Protein AF-A0A7X8CU70-F1 (afdb_monomer)

Radius of gyration: 16.43 Å; Cα contacts (8 Å, |Δi|>4): 51; chains: 1; bounding box: 36×26×44 Å

Nearest PDB structures (foldseek):
  1rxq-assembly1_B  TM=9.112E-01  e=4.362E-02  Bacillus subtilis

Secondary structure (DSSP, 8-state):
--HHHHHHHHHHHHTSHHHHHHHHTT--HHHHH---SSTT---HHHHHHHHHHHHHHHHHHHHHHHHSTTPPPPP--HHHHHHHTTGGGSS---

Structure (mmCIF, N/CA/C/O backbone):
data_AF-A0A7X8CU70-F1
#
_entry.id   AF-A0A7X8CU70-F1
#
loop_
_atom_site.group_PDB
_atom_site.id
_atom_site.type_symbol
_atom_site.label_atom_id
_atom_site.label_alt_id
_atom_site.label_comp_id
_atom_site.label_asym_id
_atom_site.label_entity_id
_atom_site.label_seq_id
_atom_site.pdbx_PDB_ins_code
_atom_site.Cartn_x
_atom_site.Cartn_y
_atom_site.Cartn_z
_atom_site.occupancy
_atom_site.B_iso_or_equiv
_atom_site.auth_seq_id
_atom_site.auth_comp_id
_atom_site.auth_asym_id
_atom_site.auth_atom_id
_atom_site.pdbx_PDB_model_num
ATOM 1 N N . MET A 1 1 ? -0.092 -2.768 25.155 1.00 84.25 1 MET A N 1
ATOM 2 C CA . MET A 1 1 ? 0.860 -1.728 24.748 1.00 84.25 1 MET A CA 1
ATOM 3 C C . MET A 1 1 ? 0.885 -0.608 25.756 1.00 84.25 1 MET A C 1
ATOM 5 O O . MET A 1 1 ? -0.173 -0.052 26.063 1.00 84.25 1 MET A O 1
ATOM 9 N N . ASP A 1 2 ? 2.068 -0.290 26.262 1.00 97.12 2 ASP A N 1
ATOM 10 C CA . ASP A 1 2 ? 2.267 0.903 27.080 1.00 97.12 2 ASP A CA 1
ATOM 11 C C . ASP A 1 2 ? 2.325 2.175 26.209 1.00 97.12 2 ASP A C 1
ATOM 13 O O . ASP A 1 2 ? 2.133 2.136 24.990 1.00 97.12 2 ASP A O 1
ATOM 17 N N . ARG A 1 3 ? 2.504 3.334 26.849 1.00 96.44 3 ARG A N 1
ATOM 18 C CA . ARG A 1 3 ? 2.558 4.621 26.149 1.00 96.44 3 ARG A CA 1
ATOM 19 C C . ARG A 1 3 ? 3.768 4.725 25.217 1.00 96.44 3 ARG A C 1
ATOM 21 O O . ARG A 1 3 ? 3.606 5.200 24.097 1.00 96.44 3 ARG A O 1
ATOM 28 N N . ASN A 1 4 ? 4.931 4.264 25.663 1.00 97.69 4 ASN A N 1
ATOM 29 C CA . ASN A 1 4 ? 6.174 4.362 24.903 1.00 97.69 4 ASN A CA 1
ATOM 30 C C . ASN A 1 4 ? 6.094 3.511 23.634 1.00 97.69 4 ASN A C 1
ATOM 32 O O . ASN A 1 4 ? 6.513 3.944 22.566 1.00 97.69 4 ASN A O 1
ATOM 36 N N . GLU A 1 5 ? 5.495 2.325 23.731 1.00 97.56 5 GLU A N 1
ATOM 37 C CA . GLU A 1 5 ? 5.263 1.454 22.584 1.00 97.56 5 GLU A CA 1
ATOM 38 C C . GLU A 1 5 ? 4.338 2.118 21.551 1.00 97.56 5 GLU A C 1
ATOM 40 O O . GLU A 1 5 ? 4.616 2.084 20.353 1.00 97.56 5 GLU A O 1
ATOM 45 N N . LYS A 1 6 ? 3.266 2.788 21.999 1.00 96.12 6 LYS A N 1
ATOM 46 C CA . LYS A 1 6 ? 2.356 3.530 21.107 1.00 96.12 6 LYS A CA 1
ATOM 47 C C . LYS A 1 6 ? 3.052 4.705 20.422 1.00 96.12 6 LYS A C 1
ATOM 49 O O . LYS A 1 6 ? 2.897 4.875 19.218 1.00 96.12 6 LYS A O 1
ATOM 54 N N . GLU A 1 7 ? 3.815 5.495 21.172 1.00 97.50 7 GLU A N 1
ATOM 55 C CA . GLU A 1 7 ? 4.582 6.623 20.630 1.00 97.50 7 GLU A CA 1
ATOM 56 C C . GLU A 1 7 ? 5.633 6.140 19.620 1.00 97.50 7 GLU A C 1
ATOM 58 O O . GLU A 1 7 ? 5.758 6.717 18.541 1.00 97.50 7 GLU A O 1
ATOM 63 N N . GLY A 1 8 ? 6.300 5.017 19.901 1.00 97.62 8 GLY A N 1
ATOM 64 C CA . GLY A 1 8 ? 7.224 4.377 18.966 1.00 97.62 8 GLY A CA 1
ATOM 65 C C . GLY A 1 8 ? 6.562 3.939 17.656 1.00 97.62 8 GLY A C 1
ATOM 66 O O . GLY A 1 8 ? 7.139 4.135 16.586 1.00 97.62 8 GLY A O 1
ATOM 67 N N . LEU A 1 9 ? 5.341 3.391 17.704 1.00 95.50 9 LEU A N 1
ATOM 68 C CA . LEU A 1 9 ? 4.601 3.044 16.484 1.00 95.50 9 LEU A CA 1
ATOM 69 C C . LEU A 1 9 ? 4.200 4.276 15.666 1.00 95.50 9 LEU A C 1
ATOM 71 O O . LEU A 1 9 ? 4.281 4.224 14.442 1.00 95.50 9 LEU A O 1
ATOM 75 N N . ILE A 1 10 ? 3.797 5.369 16.321 1.00 94.75 10 ILE A N 1
ATOM 76 C CA . ILE A 1 10 ? 3.440 6.622 15.638 1.00 94.75 10 ILE A CA 1
ATOM 77 C C . ILE A 1 10 ? 4.650 7.170 14.877 1.00 94.75 10 ILE A C 1
ATOM 79 O O . ILE A 1 10 ? 4.546 7.419 13.680 1.00 94.75 10 ILE A O 1
ATOM 83 N N . VAL A 1 11 ? 5.810 7.267 15.535 1.00 96.44 11 VAL A N 1
ATOM 84 C CA . VAL A 1 11 ? 7.056 7.741 14.902 1.00 96.44 11 VAL A CA 1
ATOM 85 C C . VAL A 1 11 ? 7.469 6.834 13.742 1.00 96.44 11 VAL A C 1
ATOM 87 O O . VAL A 1 11 ? 7.888 7.308 12.685 1.00 96.44 11 VAL A O 1
ATOM 90 N N . ARG A 1 12 ? 7.335 5.512 13.910 1.00 94.56 12 ARG A N 1
ATOM 91 C CA . ARG A 1 12 ? 7.643 4.558 12.840 1.00 94.56 12 ARG A CA 1
ATOM 92 C C . ARG A 1 12 ? 6.717 4.732 11.640 1.00 94.56 12 ARG A C 1
ATOM 94 O O . ARG A 1 12 ? 7.199 4.635 10.521 1.00 94.56 12 ARG A O 1
ATOM 101 N N . TYR A 1 13 ? 5.424 4.961 11.859 1.00 92.88 13 TYR A N 1
ATOM 102 C CA . TYR A 1 13 ? 4.470 5.194 10.775 1.00 92.88 13 TYR A CA 1
ATOM 103 C C . TYR A 1 13 ? 4.758 6.516 10.053 1.00 92.88 13 TYR A C 1
ATOM 105 O O . TYR A 1 13 ? 4.839 6.533 8.831 1.00 92.88 13 TYR A O 1
ATOM 113 N N . GLU A 1 14 ? 5.016 7.593 10.802 1.00 93.75 14 GLU A N 1
ATOM 114 C CA . GLU A 1 14 ? 5.327 8.924 10.256 1.00 93.75 14 GLU A CA 1
ATOM 115 C C . GLU A 1 14 ? 6.563 8.925 9.342 1.00 93.75 14 GLU A C 1
ATOM 117 O O . GLU A 1 14 ? 6.630 9.695 8.391 1.00 93.75 14 GLU A O 1
ATOM 122 N N . THR A 1 15 ? 7.523 8.033 9.599 1.00 94.12 15 THR A N 1
ATOM 123 C CA . THR A 1 15 ? 8.791 7.933 8.854 1.00 94.12 15 THR A CA 1
ATOM 124 C C . THR A 1 15 ? 8.875 6.712 7.932 1.00 94.12 15 THR A C 1
ATOM 126 O O . THR A 1 15 ? 9.928 6.441 7.351 1.00 94.12 15 THR A O 1
ATOM 129 N N . ALA A 1 16 ? 7.788 5.943 7.791 1.00 91.31 16 ALA A N 1
ATOM 130 C CA . ALA A 1 16 ? 7.790 4.682 7.048 1.00 91.31 16 ALA A CA 1
ATOM 131 C C . ALA A 1 16 ? 7.990 4.865 5.536 1.00 91.31 16 ALA A C 1
ATOM 133 O O . ALA A 1 16 ? 8.468 3.946 4.868 1.00 91.31 16 ALA A O 1
ATOM 134 N N . PHE A 1 17 ? 7.629 6.031 4.996 1.00 91.69 17 PHE A N 1
ATOM 135 C CA . PHE A 1 17 ? 7.674 6.286 3.559 1.00 91.69 17 PHE A CA 1
ATOM 136 C C . PHE A 1 17 ? 9.085 6.618 3.055 1.00 91.69 17 PHE A C 1
ATOM 138 O O . PHE A 1 17 ? 9.460 6.231 1.950 1.00 91.69 17 PHE A O 1
ATOM 145 N N . GLU A 1 18 ? 9.907 7.282 3.866 1.00 94.19 18 GLU A N 1
ATOM 146 C CA . GLU A 1 18 ? 11.259 7.726 3.516 1.00 94.19 18 GLU A CA 1
ATOM 147 C C . GLU A 1 18 ? 12.153 6.609 2.950 1.00 94.19 18 GLU A C 1
ATOM 149 O O . GLU A 1 18 ? 12.766 6.826 1.898 1.00 94.19 18 GLU A O 1
ATOM 154 N N . PRO A 1 19 ? 12.245 5.418 3.576 1.00 94.56 19 PRO A N 1
ATOM 155 C CA . PRO A 1 19 ? 13.009 4.304 3.022 1.00 94.56 19 PRO A CA 1
ATOM 156 C C . PRO A 1 19 ? 12.491 3.842 1.658 1.00 94.56 19 PRO A C 1
ATOM 158 O O . PRO A 1 19 ? 13.296 3.568 0.771 1.00 94.56 19 PRO A O 1
ATOM 161 N N . ILE A 1 20 ? 11.166 3.796 1.476 1.00 93.75 20 ILE A N 1
ATOM 162 C CA . ILE A 1 20 ? 10.532 3.384 0.216 1.00 93.75 20 ILE A CA 1
ATOM 163 C C . ILE A 1 20 ? 10.872 4.400 -0.871 1.00 93.75 20 ILE A C 1
ATOM 165 O O . ILE A 1 20 ? 11.409 4.024 -1.910 1.00 93.75 20 ILE A O 1
ATOM 169 N N . ARG A 1 21 ? 10.670 5.695 -0.598 1.00 93.25 21 ARG A N 1
ATOM 170 C CA . ARG A 1 21 ? 11.031 6.784 -1.513 1.00 93.25 21 ARG A CA 1
ATOM 171 C C . ARG A 1 21 ? 12.497 6.703 -1.933 1.00 93.25 21 ARG A C 1
ATOM 173 O O . ARG A 1 21 ? 12.803 6.834 -3.111 1.00 93.25 21 ARG A O 1
ATOM 180 N N . ASN A 1 22 ? 13.406 6.485 -0.984 1.00 94.94 22 ASN A N 1
ATOM 181 C CA . ASN A 1 22 ? 14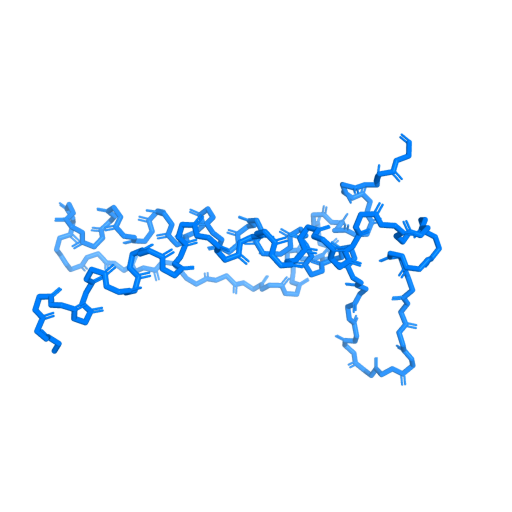.837 6.396 -1.275 1.00 94.94 22 ASN A CA 1
ATOM 182 C C . ASN A 1 22 ? 15.210 5.181 -2.129 1.00 94.94 22 ASN A C 1
ATOM 184 O O . ASN A 1 22 ? 16.189 5.265 -2.863 1.00 94.94 22 ASN A O 1
ATOM 188 N N . LEU A 1 23 ? 14.458 4.083 -2.025 1.00 93.69 23 LEU A N 1
ATOM 189 C CA . LEU A 1 23 ? 14.674 2.878 -2.820 1.00 93.69 23 LEU A CA 1
ATOM 190 C C . LEU A 1 23 ? 14.165 3.038 -4.259 1.00 93.69 23 LEU A C 1
ATOM 192 O O . LEU A 1 23 ? 14.800 2.535 -5.178 1.00 93.69 23 L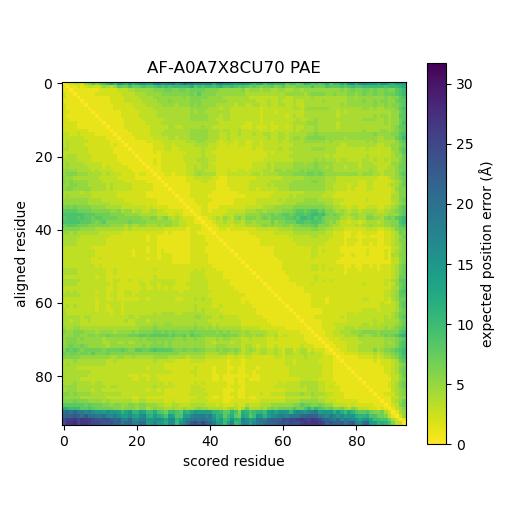EU A O 1
ATOM 196 N N . VAL A 1 24 ? 13.036 3.729 -4.455 1.00 93.94 24 VAL A N 1
ATOM 197 C CA . VAL A 1 24 ? 12.364 3.794 -5.768 1.00 93.94 24 VAL A CA 1
ATOM 198 C C . VAL A 1 24 ? 12.710 5.030 -6.596 1.00 93.94 24 VAL A C 1
ATOM 200 O O . VAL A 1 24 ? 12.506 5.014 -7.803 1.00 93.94 24 VAL A O 1
ATOM 203 N N . LYS A 1 25 ? 13.243 6.096 -5.982 1.00 92.00 25 LYS A N 1
ATOM 204 C CA . LYS A 1 25 ? 13.498 7.389 -6.654 1.00 92.00 25 LYS A CA 1
ATOM 205 C C . LYS A 1 25 ? 14.421 7.318 -7.878 1.00 92.00 25 LYS A C 1
ATOM 207 O O . LYS A 1 25 ? 14.334 8.195 -8.728 1.00 92.00 25 LYS A O 1
ATOM 212 N N . ASP A 1 26 ? 15.307 6.325 -7.929 1.00 94.12 26 ASP A N 1
ATOM 213 C CA . ASP A 1 26 ? 16.322 6.182 -8.979 1.00 94.12 26 ASP A CA 1
ATOM 214 C C . ASP A 1 26 ? 15.954 5.072 -9.986 1.00 94.12 26 ASP A C 1
ATOM 216 O O . ASP A 1 26 ? 16.723 4.807 -10.908 1.00 94.12 26 ASP A O 1
ATOM 220 N N . LEU A 1 27 ? 14.793 4.422 -9.817 1.00 94.50 27 LEU A N 1
ATOM 221 C CA . LEU A 1 27 ? 14.307 3.399 -10.741 1.00 94.50 27 LEU A CA 1
ATOM 222 C C . LEU A 1 27 ? 13.752 4.037 -12.015 1.00 94.50 27 LEU A C 1
ATOM 224 O O . LEU A 1 27 ? 13.049 5.048 -11.990 1.00 94.50 27 LEU A O 1
ATOM 228 N N . THR A 1 28 ? 14.034 3.400 -13.142 1.00 94.06 28 THR A N 1
ATOM 229 C CA . THR A 1 28 ? 13.443 3.737 -14.436 1.00 94.06 28 THR A CA 1
ATOM 230 C C . THR A 1 28 ? 11.974 3.313 -14.507 1.00 94.06 28 THR A C 1
ATOM 232 O O . THR A 1 28 ? 11.510 2.451 -13.761 1.00 94.06 28 THR A O 1
ATOM 235 N N . ALA A 1 29 ? 11.228 3.867 -15.468 1.00 91.38 29 ALA A N 1
ATOM 236 C CA . ALA A 1 29 ? 9.848 3.448 -15.723 1.00 91.38 29 ALA A CA 1
ATOM 237 C C . ALA A 1 29 ? 9.733 1.950 -16.082 1.00 91.38 29 ALA A C 1
ATOM 239 O O . ALA A 1 29 ? 8.745 1.305 -15.733 1.00 91.38 29 ALA A O 1
ATOM 240 N N . GLU A 1 30 ? 10.742 1.384 -16.751 1.00 94.06 30 GLU A N 1
ATOM 241 C CA . GLU A 1 30 ? 10.801 -0.050 -17.059 1.00 94.06 30 GLU A CA 1
ATOM 242 C C . GLU A 1 30 ? 10.971 -0.885 -15.784 1.00 94.06 30 GLU A C 1
ATOM 244 O O . GLU A 1 30 ? 10.223 -1.832 -15.568 1.00 94.06 30 GLU A O 1
ATOM 249 N N . GLU A 1 31 ? 11.875 -0.491 -14.885 1.00 95.38 31 GLU A N 1
ATOM 250 C CA . GLU A 1 31 ? 12.064 -1.173 -13.598 1.00 95.38 31 GLU A CA 1
ATOM 251 C C . GLU A 1 31 ? 10.838 -1.045 -12.686 1.00 95.38 31 GLU A C 1
ATOM 253 O O . GLU A 1 31 ? 10.457 -2.009 -12.023 1.00 95.38 31 GLU A O 1
ATOM 258 N N . LEU A 1 32 ? 10.175 0.117 -12.680 1.00 94.50 32 LEU A N 1
ATOM 259 C CA . LEU A 1 32 ? 8.942 0.326 -11.916 1.00 94.50 32 LEU A CA 1
ATOM 260 C C . LEU A 1 32 ? 7.786 -0.543 -12.421 1.00 94.50 32 LEU A C 1
ATOM 262 O O . LEU A 1 32 ? 6.972 -1.001 -11.618 1.00 94.50 32 LEU A O 1
ATOM 266 N N . SER A 1 33 ? 7.714 -0.770 -13.735 1.00 95.00 33 SER A N 1
ATOM 267 C CA . SER A 1 33 ? 6.666 -1.568 -14.384 1.00 95.00 33 SER A CA 1
ATOM 268 C C . SER A 1 33 ? 7.028 -3.044 -14.562 1.00 95.00 33 SER A C 1
ATOM 270 O O . SER A 1 33 ? 6.194 -3.821 -15.030 1.00 95.00 33 SER A O 1
ATOM 272 N N . PHE A 1 34 ? 8.234 -3.453 -14.160 1.00 95.94 34 PHE A N 1
ATOM 273 C CA . PHE A 1 34 ? 8.685 -4.833 -14.274 1.00 95.94 34 PHE A CA 1
ATOM 274 C C . PHE A 1 34 ? 7.771 -5.784 -13.493 1.00 95.94 34 PHE A C 1
ATOM 276 O O . PHE A 1 34 ? 7.510 -5.593 -12.302 1.00 95.94 34 PHE A O 1
ATOM 283 N N . LEU A 1 35 ? 7.331 -6.845 -14.168 1.00 96.38 35 LEU A N 1
ATOM 284 C CA . LEU A 1 35 ? 6.571 -7.943 -13.585 1.00 96.38 35 LEU A CA 1
ATOM 285 C C . LEU A 1 35 ? 7.447 -9.202 -13.569 1.00 96.38 35 LEU A C 1
ATOM 287 O O . LEU A 1 35 ? 7.8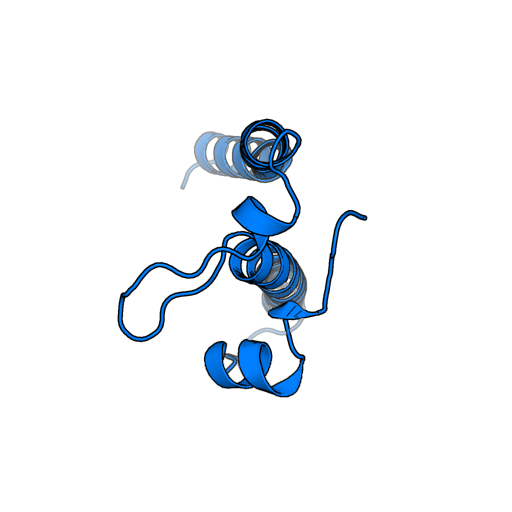22 -9.684 -14.642 1.00 96.38 35 LEU A O 1
ATOM 291 N N . PRO A 1 36 ? 7.785 -9.753 -12.390 1.00 94.12 36 PRO A N 1
ATOM 292 C CA . PRO A 1 36 ? 8.477 -11.031 -12.325 1.00 94.12 36 PRO A CA 1
ATOM 293 C C . PRO A 1 36 ? 7.576 -12.157 -12.844 1.00 94.12 36 PRO A C 1
ATOM 295 O O . PRO A 1 36 ? 6.352 -12.086 -12.730 1.00 94.12 36 PRO A O 1
ATOM 298 N N . ASP A 1 37 ? 8.188 -13.223 -13.363 1.00 95.19 37 ASP A N 1
ATOM 299 C CA . ASP A 1 37 ? 7.487 -14.434 -13.813 1.00 95.19 37 ASP A CA 1
ATOM 300 C C . ASP A 1 37 ? 7.018 -15.272 -12.610 1.00 95.19 37 ASP A C 1
ATOM 302 O O . ASP A 1 37 ? 7.552 -16.335 -12.289 1.00 95.19 37 ASP A O 1
ATOM 306 N N . LEU A 1 38 ? 6.061 -14.714 -11.869 1.00 95.69 38 LEU A N 1
ATOM 307 C CA . LEU A 1 38 ? 5.406 -15.315 -10.720 1.00 95.69 38 LEU A CA 1
ATOM 308 C C . LEU A 1 38 ? 3.889 -15.151 -10.872 1.00 95.69 38 LEU A C 1
ATOM 310 O O . LEU A 1 38 ? 3.420 -14.080 -11.272 1.00 95.69 38 LEU A O 1
ATOM 314 N N . PRO A 1 39 ? 3.094 -16.180 -10.531 1.00 92.56 39 PRO A N 1
ATOM 315 C CA . PRO A 1 39 ? 1.647 -16.041 -10.485 1.00 92.56 39 PRO A CA 1
ATOM 316 C C . PRO A 1 39 ? 1.245 -14.886 -9.572 1.00 92.56 39 PRO A C 1
ATOM 318 O O . PRO A 1 39 ? 1.803 -14.734 -8.487 1.00 92.56 39 PRO A O 1
ATOM 321 N N . GLU A 1 40 ? 0.275 -14.090 -10.023 1.00 90.31 40 GLU A N 1
ATOM 322 C CA . GLU A 1 40 ? -0.276 -12.968 -9.251 1.00 90.31 40 GLU A CA 1
ATOM 323 C C . GLU A 1 40 ? 0.770 -11.907 -8.874 1.00 90.31 40 GLU A C 1
ATOM 325 O O . GLU A 1 40 ? 0.544 -11.115 -7.964 1.00 90.31 40 GLU A O 1
ATOM 330 N N . ALA A 1 41 ? 1.897 -11.851 -9.592 1.00 95.25 41 ALA A N 1
ATOM 331 C CA . ALA A 1 41 ? 2.899 -10.819 -9.400 1.00 95.25 41 ALA A CA 1
ATOM 332 C C . ALA A 1 41 ? 2.315 -9.419 -9.587 1.00 95.25 41 ALA A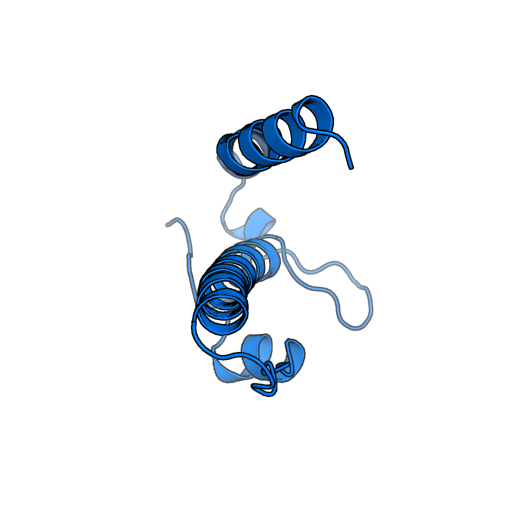 C 1
ATOM 334 O O . ALA A 1 41 ? 1.446 -9.180 -10.432 1.00 95.25 41 ALA A O 1
ATOM 335 N N . TRP A 1 42 ? 2.837 -8.498 -8.787 1.00 97.25 42 TRP A N 1
ATOM 336 C CA . TRP A 1 42 ? 2.610 -7.069 -8.901 1.00 97.25 42 TRP A CA 1
ATOM 337 C C . TRP A 1 42 ? 3.958 -6.403 -9.161 1.00 97.25 42 TRP A C 1
ATOM 339 O O . TRP A 1 42 ? 4.978 -6.778 -8.576 1.00 97.25 42 TRP A O 1
ATOM 349 N N . SER A 1 43 ? 3.956 -5.403 -10.027 1.00 96.44 43 SER A N 1
ATOM 350 C CA . SER A 1 43 ? 5.103 -4.538 -10.278 1.00 96.44 43 SER A CA 1
ATOM 351 C C . SER A 1 43 ? 5.382 -3.631 -9.079 1.00 96.44 43 SER A C 1
ATOM 353 O O . SER A 1 43 ? 4.544 -3.477 -8.184 1.00 96.44 43 SER A O 1
ATOM 355 N N . VAL A 1 44 ? 6.556 -2.994 -9.041 1.00 95.62 44 VAL A N 1
ATOM 356 C CA . VAL A 1 44 ? 6.872 -2.006 -7.994 1.00 95.62 44 VAL A CA 1
ATOM 357 C C . VAL A 1 44 ? 5.847 -0.869 -8.013 1.00 95.62 44 VAL A C 1
ATOM 359 O O . VAL A 1 44 ? 5.347 -0.484 -6.959 1.00 95.62 44 VAL A O 1
ATOM 362 N N . ASN A 1 45 ? 5.469 -0.393 -9.201 1.00 95.25 45 ASN A N 1
ATOM 363 C CA . ASN A 1 45 ? 4.466 0.656 -9.367 1.00 95.25 45 ASN A CA 1
ATOM 364 C C . ASN A 1 45 ? 3.111 0.271 -8.754 1.00 95.25 45 ASN A C 1
ATOM 366 O O . ASN A 1 45 ? 2.526 1.037 -7.992 1.00 95.25 45 ASN A O 1
ATOM 370 N N . GLU A 1 46 ? 2.628 -0.943 -9.022 1.00 96.62 46 GLU A N 1
ATOM 371 C CA . GLU A 1 46 ? 1.349 -1.410 -8.473 1.00 96.62 46 GLU A CA 1
ATOM 372 C C . GLU A 1 46 ? 1.377 -1.536 -6.944 1.00 96.62 46 GLU A C 1
ATOM 374 O O . GLU A 1 46 ? 0.375 -1.241 -6.291 1.00 96.62 46 GLU A O 1
ATOM 379 N N . HIS A 1 47 ? 2.519 -1.908 -6.355 1.00 96.06 47 HIS A N 1
ATOM 380 C CA . HIS A 1 47 ? 2.683 -1.900 -4.899 1.00 96.06 47 HIS A CA 1
ATOM 381 C C . HIS A 1 47 ? 2.649 -0.484 -4.315 1.00 96.06 47 HIS A C 1
ATOM 383 O O . HIS A 1 47 ? 2.059 -0.293 -3.253 1.00 96.06 47 HIS A O 1
ATOM 389 N N . LEU A 1 48 ? 3.255 0.504 -4.982 1.00 95.00 48 LEU A N 1
ATOM 390 C CA . LEU A 1 48 ? 3.233 1.900 -4.528 1.00 95.00 48 LEU A CA 1
ATOM 391 C C . LEU A 1 48 ? 1.809 2.467 -4.543 1.00 95.00 48 LEU A C 1
ATOM 393 O O . LEU A 1 48 ? 1.363 3.034 -3.545 1.00 95.00 48 LEU A O 1
ATOM 397 N N . VAL A 1 49 ? 1.066 2.231 -5.627 1.00 95.69 49 VAL A N 1
ATOM 398 C CA . VAL A 1 49 ? -0.346 2.627 -5.730 1.00 95.69 49 VAL A CA 1
ATOM 399 C C . VAL A 1 49 ? -1.181 1.926 -4.654 1.00 95.69 49 VAL A C 1
ATOM 401 O O . VAL A 1 49 ? -1.970 2.563 -3.958 1.00 95.69 49 VAL A O 1
ATOM 404 N N . HIS A 1 50 ? -0.981 0.622 -4.450 1.00 96.00 50 HIS A N 1
ATOM 405 C CA . HIS A 1 50 ? -1.681 -0.108 -3.396 1.00 96.00 50 HIS A CA 1
ATOM 406 C C . HIS A 1 50 ? -1.370 0.408 -1.993 1.00 96.00 50 HIS A C 1
ATOM 408 O O . HIS A 1 50 ? -2.276 0.464 -1.165 1.00 96.00 50 HIS A O 1
ATOM 414 N N . LEU A 1 51 ? -0.116 0.770 -1.717 1.00 94.50 51 LEU A N 1
ATOM 415 C CA . LEU A 1 51 ? 0.285 1.319 -0.428 1.00 94.50 51 LEU A CA 1
ATOM 416 C C . LEU A 1 51 ? -0.491 2.607 -0.124 1.00 94.50 51 LEU A C 1
ATOM 418 O O . LEU A 1 51 ? -1.053 2.728 0.963 1.00 94.50 51 LEU A O 1
ATOM 422 N N . MET A 1 52 ? -0.595 3.514 -1.100 1.00 93.06 52 MET A N 1
ATOM 423 C CA . MET A 1 52 ? -1.394 4.737 -0.978 1.00 93.06 52 MET A CA 1
ATOM 424 C C . MET A 1 52 ? -2.872 4.427 -0.681 1.00 93.06 52 MET A C 1
ATOM 426 O O . MET A 1 52 ? -3.453 4.990 0.247 1.00 93.06 52 MET A O 1
ATOM 430 N N . GLU A 1 53 ? -3.486 3.514 -1.436 1.00 94.69 53 GLU A N 1
ATOM 431 C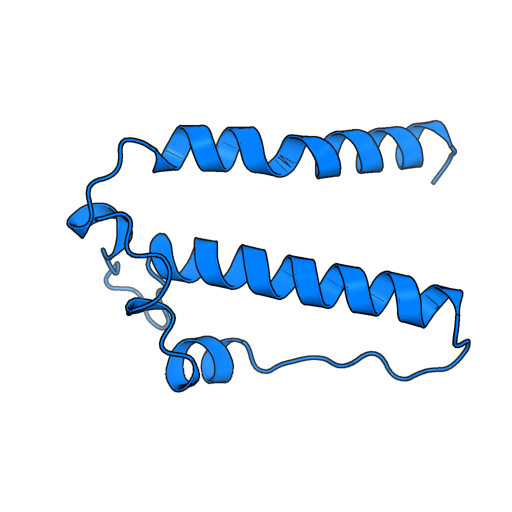 CA . GLU A 1 53 ? -4.889 3.122 -1.237 1.00 94.69 53 GLU A CA 1
ATOM 432 C C . GLU A 1 53 ? -5.113 2.469 0.138 1.00 94.69 53 GLU A C 1
ATOM 434 O O . GLU A 1 53 ? -6.075 2.781 0.846 1.00 94.69 53 GLU A O 1
ATOM 439 N N . ALA A 1 54 ? -4.195 1.598 0.565 1.00 94.25 54 ALA A N 1
ATOM 440 C CA . ALA A 1 54 ? -4.236 0.960 1.876 1.00 94.25 54 ALA A CA 1
ATOM 441 C C . ALA A 1 54 ? -4.122 1.985 3.017 1.00 94.25 54 ALA A C 1
ATOM 443 O O . ALA A 1 54 ? -4.840 1.856 4.014 1.00 94.25 54 ALA A O 1
ATOM 444 N N . ASP A 1 55 ? -3.290 3.018 2.864 1.00 93.19 55 ASP A N 1
ATOM 445 C CA . ASP A 1 55 ? -3.170 4.116 3.827 1.00 93.19 55 ASP A CA 1
ATOM 446 C C . ASP A 1 55 ? -4.457 4.945 3.922 1.00 93.19 55 ASP A C 1
ATOM 448 O O . ASP A 1 55 ? -4.933 5.226 5.026 1.00 93.19 55 ASP A O 1
ATOM 452 N N . LEU A 1 56 ? -5.090 5.270 2.790 1.00 94.06 56 LEU A N 1
ATOM 453 C CA . LEU A 1 56 ? -6.372 5.985 2.768 1.00 94.06 56 LEU A CA 1
ATOM 454 C C . LEU A 1 56 ? -7.488 5.175 3.444 1.00 94.06 56 LEU A C 1
ATOM 456 O O . LEU A 1 56 ? -8.277 5.709 4.234 1.00 94.06 56 LEU A O 1
ATOM 460 N N . ILE A 1 57 ? -7.528 3.865 3.192 1.00 95.44 57 ILE A N 1
ATOM 461 C CA . ILE A 1 57 ? -8.466 2.962 3.861 1.00 95.44 57 ILE A CA 1
ATOM 462 C C . ILE A 1 57 ? -8.154 2.893 5.360 1.00 95.44 57 ILE A C 1
ATOM 464 O O . ILE A 1 57 ? -9.074 2.973 6.173 1.00 95.44 57 ILE A O 1
ATOM 468 N N . CYS A 1 58 ? -6.884 2.786 5.756 1.00 93.44 58 CYS A N 1
ATOM 469 C CA . CYS A 1 58 ? -6.469 2.786 7.160 1.00 93.44 58 CYS A CA 1
ATOM 470 C C . CYS A 1 58 ? -6.927 4.060 7.884 1.00 93.44 58 CYS A C 1
ATOM 472 O O . CYS A 1 58 ? -7.539 3.980 8.953 1.00 93.44 58 CYS A O 1
ATOM 474 N N . TRP A 1 59 ? -6.730 5.225 7.263 1.00 94.50 59 TRP A N 1
ATOM 475 C CA . TRP A 1 59 ? -7.204 6.508 7.776 1.00 94.50 59 TRP A CA 1
ATOM 476 C C . TRP A 1 59 ? -8.716 6.499 8.036 1.00 94.50 59 TRP A C 1
ATOM 478 O O . TRP A 1 59 ? -9.158 6.869 9.130 1.00 94.50 59 TRP A O 1
ATOM 488 N N . TYR A 1 60 ? -9.514 6.013 7.078 1.00 96.31 60 TYR A N 1
ATOM 489 C CA . TYR A 1 60 ? -10.962 5.879 7.256 1.00 96.31 60 TYR A CA 1
ATOM 490 C C . TYR A 1 60 ? -11.298 4.929 8.413 1.00 96.31 60 TYR A C 1
ATOM 492 O O . TYR A 1 60 ? -12.099 5.270 9.285 1.00 96.31 60 TYR A O 1
ATOM 500 N N . ARG A 1 61 ? -10.648 3.760 8.466 1.00 95.69 61 ARG A N 1
ATOM 501 C CA . ARG A 1 61 ? -10.879 2.744 9.503 1.00 95.69 61 ARG A CA 1
ATOM 502 C C . ARG A 1 61 ? -10.609 3.274 10.905 1.00 95.69 61 ARG A C 1
ATOM 504 O O . ARG A 1 61 ? -11.415 3.036 11.799 1.00 95.69 61 ARG A O 1
ATOM 511 N N . ILE A 1 62 ? -9.512 4.008 11.094 1.00 94.25 62 ILE A N 1
ATOM 512 C CA . ILE A 1 62 ? -9.158 4.620 12.383 1.00 94.25 62 ILE A CA 1
ATOM 513 C C . ILE A 1 62 ? -10.250 5.601 12.818 1.00 94.25 62 ILE A C 1
ATOM 515 O O . ILE A 1 62 ? -10.695 5.575 13.965 1.00 94.25 62 ILE A O 1
ATOM 519 N N . ARG A 1 63 ? -10.714 6.451 11.899 1.00 96.62 63 ARG A N 1
ATOM 520 C CA . ARG A 1 63 ? -11.752 7.452 12.174 1.00 96.62 63 ARG A CA 1
ATOM 521 C C . ARG A 1 63 ? -13.086 6.796 12.530 1.00 96.62 63 ARG A C 1
ATOM 523 O O . ARG A 1 63 ? -13.678 7.163 13.543 1.00 96.62 63 ARG A O 1
ATOM 530 N N . ALA A 1 64 ? -13.509 5.809 11.745 1.00 97.00 64 ALA A N 1
ATOM 531 C CA . ALA A 1 64 ? -14.730 5.046 11.982 1.00 97.00 64 ALA A CA 1
ATOM 532 C C . ALA A 1 64 ? -14.680 4.305 13.329 1.00 97.00 64 ALA A C 1
ATOM 534 O O . ALA A 1 64 ? -15.618 4.390 14.113 1.00 97.00 64 ALA A O 1
ATOM 535 N N . ALA A 1 65 ? -13.554 3.664 13.661 1.00 94.38 65 ALA A N 1
ATOM 536 C CA . ALA A 1 65 ? -13.392 2.944 14.926 1.00 94.38 65 ALA A CA 1
ATOM 537 C C . ALA A 1 65 ? -13.509 3.848 16.167 1.00 94.38 65 ALA A C 1
ATOM 539 O O . ALA A 1 65 ? -13.966 3.396 17.216 1.00 94.38 65 ALA A O 1
ATOM 540 N N . ILE A 1 66 ? -13.095 5.115 16.060 1.00 96.50 66 ILE A N 1
ATOM 541 C CA . ILE A 1 66 ? -13.197 6.095 17.151 1.00 96.50 66 ILE A CA 1
ATOM 542 C C . ILE A 1 66 ? -14.613 6.674 17.245 1.00 96.50 66 ILE A C 1
ATOM 544 O O . ILE A 1 66 ? -15.137 6.841 18.344 1.00 96.50 66 ILE A O 1
ATOM 548 N N . ALA A 1 67 ? -15.210 7.026 16.106 1.00 98.06 67 ALA A N 1
ATOM 549 C CA . ALA A 1 67 ? -16.445 7.803 16.064 1.00 98.06 67 ALA A CA 1
ATOM 550 C C . ALA A 1 67 ? -17.723 6.948 16.079 1.00 98.06 67 ALA A C 1
ATOM 552 O O . ALA A 1 67 ? -18.767 7.435 16.509 1.00 98.06 67 ALA A O 1
ATOM 553 N N . GLU A 1 68 ? -17.656 5.693 15.628 1.00 97.69 68 GLU A N 1
ATOM 554 C CA . GLU A 1 68 ? -18.828 4.8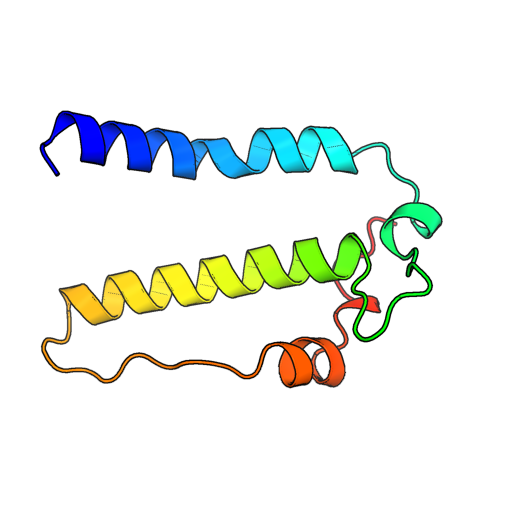48 15.371 1.00 97.69 68 GLU A CA 1
ATOM 555 C C . GLU A 1 68 ? -18.686 3.459 16.029 1.00 97.69 68 GLU A C 1
ATOM 557 O O . GLU A 1 68 ? -18.402 2.459 15.364 1.00 97.69 68 GLU A O 1
ATOM 562 N N . PRO A 1 69 ? -18.883 3.342 17.356 1.00 96.06 69 PRO A N 1
ATOM 563 C CA . PRO A 1 69 ? -18.796 2.056 18.043 1.00 96.06 69 PRO A CA 1
ATOM 564 C C . PRO A 1 69 ? -19.764 1.012 17.463 1.00 96.06 69 PRO A C 1
ATOM 566 O O . PRO A 1 69 ? -20.967 1.245 17.371 1.00 96.06 69 PRO A O 1
ATOM 569 N N . GLY A 1 70 ? -19.239 -0.164 17.107 1.00 95.25 70 GLY A N 1
ATOM 570 C CA . GLY A 1 70 ? -20.017 -1.263 16.521 1.00 95.25 70 GLY A CA 1
ATOM 571 C C . GLY A 1 70 ? -20.179 -1.203 14.998 1.00 95.25 70 GLY A C 1
ATOM 572 O O . GLY A 1 70 ? -20.809 -2.096 14.430 1.00 95.25 70 GLY A O 1
ATOM 573 N N . VAL A 1 71 ? -19.602 -0.199 14.326 1.00 96.62 71 VAL A N 1
ATOM 574 C CA . VAL A 1 71 ? -19.606 -0.125 12.860 1.00 96.62 71 VAL A CA 1
ATOM 575 C C . VAL A 1 71 ? -18.861 -1.308 12.239 1.00 96.62 71 VAL A C 1
ATOM 577 O O . VAL A 1 71 ? -17.821 -1.755 12.728 1.00 96.62 71 VAL A O 1
ATOM 580 N N . THR A 1 72 ? -19.388 -1.817 11.126 1.00 95.62 72 THR A N 1
ATOM 581 C CA . THR A 1 72 ? -18.669 -2.804 10.317 1.00 95.62 72 THR A CA 1
ATOM 582 C C . THR A 1 72 ? -17.618 -2.096 9.478 1.00 95.62 72 THR A C 1
ATOM 584 O O . THR A 1 72 ? -17.934 -1.218 8.678 1.00 95.62 72 THR A O 1
ATOM 587 N N . ILE A 1 73 ? -16.364 -2.505 9.641 1.00 94.31 73 ILE A N 1
ATOM 588 C CA . ILE A 1 73 ? -15.251 -1.952 8.881 1.00 94.31 73 ILE A CA 1
ATOM 589 C C . ILE A 1 73 ? -15.158 -2.632 7.506 1.00 94.31 73 ILE A C 1
ATOM 591 O O . ILE A 1 73 ? -15.071 -3.861 7.445 1.00 94.31 73 ILE A O 1
ATOM 595 N N . PRO A 1 74 ? -15.135 -1.869 6.397 1.00 88.56 74 PRO A N 1
ATOM 596 C CA . PRO A 1 74 ? -15.056 -2.441 5.065 1.00 88.56 74 PRO A CA 1
ATOM 597 C C . PRO A 1 74 ? -13.699 -3.106 4.825 1.00 88.56 74 PRO A C 1
ATOM 599 O O . PRO A 1 74 ? -12.635 -2.565 5.148 1.00 88.56 74 PRO A O 1
ATOM 602 N N . VAL A 1 75 ? -13.753 -4.276 4.198 1.00 91.62 75 VAL A N 1
ATOM 603 C CA . VAL A 1 75 ? -12.634 -4.916 3.499 1.00 91.62 75 VAL A CA 1
ATOM 604 C C . VAL A 1 75 ? -12.799 -4.686 2.002 1.00 91.62 75 VAL A C 1
ATOM 606 O O . VAL A 1 75 ? -13.904 -4.402 1.539 1.00 91.62 75 VAL A O 1
ATOM 609 N N . TRP A 1 76 ? -11.718 -4.810 1.239 1.00 94.31 76 TRP A N 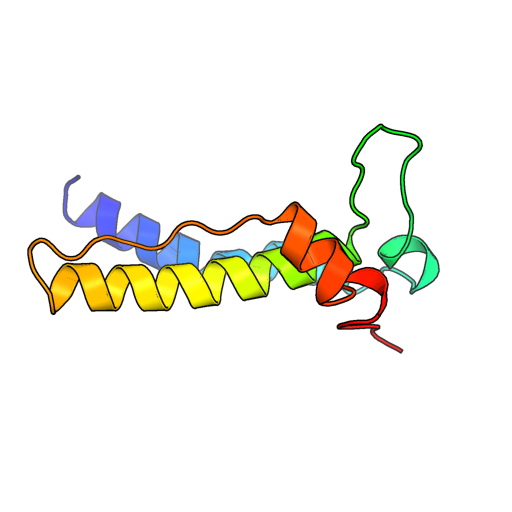1
ATOM 610 C CA . TRP A 1 76 ? -11.778 -4.663 -0.210 1.00 94.31 76 TRP A CA 1
ATOM 611 C C . TRP A 1 76 ? -11.088 -5.830 -0.905 1.00 94.31 76 TRP A C 1
ATOM 613 O O . TRP A 1 76 ? -10.228 -6.502 -0.337 1.00 94.31 76 TRP A O 1
ATOM 623 N N . ASN A 1 77 ? -11.496 -6.074 -2.147 1.00 96.75 77 ASN A N 1
ATOM 624 C CA . ASN A 1 77 ? -10.812 -7.003 -3.029 1.00 96.75 77 ASN A CA 1
ATOM 625 C C . ASN A 1 77 ? -9.685 -6.241 -3.736 1.00 96.75 77 ASN A C 1
ATOM 627 O O . ASN A 1 77 ? -9.935 -5.539 -4.716 1.00 96.75 77 ASN A O 1
ATOM 631 N N . GLN A 1 78 ? -8.465 -6.367 -3.213 1.00 95.69 78 GLN A N 1
ATOM 632 C CA . GLN A 1 78 ? -7.292 -5.666 -3.736 1.00 95.69 78 GLN A CA 1
ATOM 633 C C . GLN A 1 78 ? -6.968 -6.036 -5.187 1.00 95.69 78 GLN A C 1
ATOM 635 O O . GLN A 1 78 ? -6.562 -5.164 -5.946 1.00 95.69 78 GLN A O 1
ATOM 640 N N . GLU A 1 79 ? -7.231 -7.278 -5.601 1.00 96.44 79 GLU A N 1
ATOM 641 C CA . GLU A 1 79 ? -7.012 -7.723 -6.980 1.00 96.44 79 GLU A CA 1
ATOM 642 C C . GLU A 1 79 ? -7.987 -7.048 -7.940 1.00 96.44 79 GLU A C 1
ATOM 644 O O . GLU A 1 79 ? -7.597 -6.547 -8.991 1.00 96.44 79 GLU A O 1
ATOM 649 N N . ALA A 1 80 ? -9.260 -6.957 -7.545 1.00 96.88 80 ALA A N 1
ATOM 650 C CA . ALA A 1 80 ? -10.259 -6.243 -8.329 1.00 96.88 80 ALA A CA 1
ATOM 651 C C . ALA A 1 80 ? -9.956 -4.742 -8.417 1.00 96.88 80 ALA A C 1
ATOM 653 O O . ALA A 1 80 ? -10.303 -4.118 -9.414 1.00 96.88 80 ALA A O 1
ATOM 654 N N . TRP A 1 81 ? -9.345 -4.154 -7.387 1.00 96.69 81 TRP A N 1
ATOM 655 C CA . TRP A 1 81 ? -8.932 -2.751 -7.413 1.00 96.69 81 TRP A CA 1
ATOM 656 C C . TRP A 1 81 ? -7.734 -2.554 -8.331 1.00 96.69 81 TRP A C 1
ATOM 658 O O . TRP A 1 81 ? -7.814 -1.715 -9.222 1.00 96.69 81 TRP A O 1
ATOM 668 N N . ARG A 1 82 ? -6.690 -3.379 -8.186 1.00 96.25 82 ARG A N 1
ATOM 669 C CA . ARG A 1 82 ? -5.524 -3.376 -9.073 1.00 96.25 82 ARG A CA 1
ATOM 670 C C . ARG A 1 82 ? -5.935 -3.421 -10.543 1.00 96.25 82 ARG A C 1
ATOM 672 O O . ARG A 1 82 ? -5.517 -2.565 -11.320 1.00 96.25 82 ARG A O 1
ATOM 679 N N . ASP A 1 83 ? -6.786 -4.385 -10.889 1.00 95.69 83 ASP A N 1
ATOM 680 C CA . ASP A 1 83 ? -7.264 -4.610 -12.253 1.00 95.69 83 ASP A CA 1
ATOM 681 C C . ASP A 1 83 ? -8.173 -3.468 -12.741 1.00 95.69 83 ASP A C 1
ATOM 683 O O . ASP A 1 83 ? -7.887 -2.798 -13.733 1.00 95.69 83 ASP A O 1
ATOM 687 N N . ARG A 1 84 ? -9.257 -3.169 -12.013 1.00 97.06 84 ARG A N 1
ATOM 688 C CA . ARG A 1 84 ? -10.301 -2.246 -12.500 1.00 97.06 84 ARG A CA 1
ATOM 689 C C . ARG A 1 84 ? -9.929 -0.775 -12.391 1.00 97.06 84 ARG A C 1
ATOM 691 O O . ARG A 1 84 ? -10.448 0.028 -13.164 1.00 97.06 84 ARG A O 1
ATOM 698 N N . LEU A 1 85 ? -9.073 -0.416 -11.438 1.00 95.69 85 LEU A N 1
ATOM 699 C CA . LEU A 1 85 ? -8.517 0.935 -11.318 1.00 95.69 85 LEU A 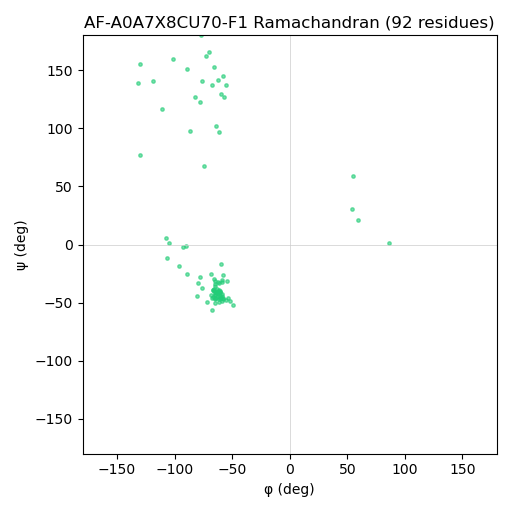CA 1
ATOM 700 C C . LEU A 1 85 ? -7.212 1.085 -12.103 1.00 95.69 85 LEU A C 1
ATOM 702 O O . LEU A 1 85 ? -6.672 2.185 -12.159 1.00 95.69 85 LEU A O 1
ATOM 706 N N . ARG A 1 86 ? -6.744 0.008 -12.752 1.00 94.88 86 ARG A N 1
ATOM 707 C CA . ARG A 1 86 ? -5.583 -0.004 -13.643 1.00 94.88 86 ARG A CA 1
ATOM 708 C C . ARG A 1 86 ? -4.329 0.551 -12.971 1.00 94.88 86 ARG A C 1
ATOM 710 O O . ARG A 1 86 ? -3.735 1.517 -13.447 1.00 94.88 86 ARG A O 1
ATOM 717 N N . TYR A 1 87 ? -3.907 -0.064 -11.868 1.00 95.19 87 TYR A N 1
ATOM 718 C CA . TYR A 1 87 ? -2.738 0.400 -11.106 1.00 95.19 87 TYR A CA 1
ATOM 719 C C . 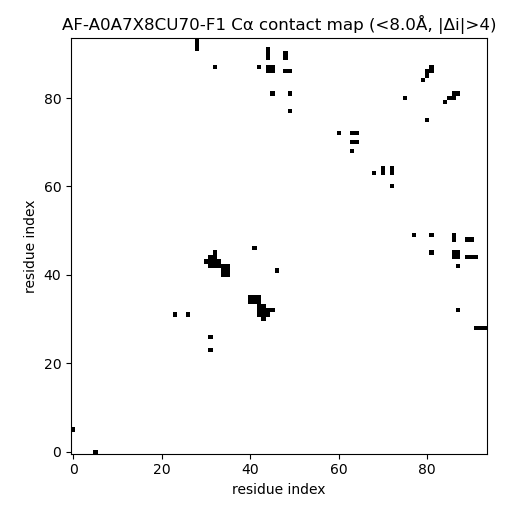TYR A 1 87 ? -1.471 0.523 -11.968 1.00 95.19 87 TYR A C 1
ATOM 721 O O . TYR A 1 87 ? -0.674 1.429 -11.756 1.00 95.19 87 TYR A O 1
ATOM 729 N N . SER A 1 88 ? -1.317 -0.315 -12.995 1.00 92.94 88 SER A N 1
ATOM 730 C CA . SER A 1 88 ? -0.234 -0.242 -13.987 1.00 92.94 88 SER A CA 1
ATOM 731 C C . SER A 1 88 ? -0.163 1.071 -14.788 1.00 92.94 88 SER A C 1
ATOM 733 O O . SER A 1 88 ? 0.831 1.340 -15.468 1.00 92.94 88 SER A O 1
ATOM 735 N N . ASP A 1 89 ? -1.235 1.864 -14.790 1.00 91.00 89 ASP A N 1
ATOM 736 C CA . ASP A 1 89 ? -1.336 3.142 -15.499 1.00 91.00 89 ASP A CA 1
ATOM 737 C C . ASP A 1 89 ? -1.274 4.362 -14.569 1.00 91.00 89 ASP A C 1
ATOM 739 O O . ASP A 1 89 ? -1.132 5.484 -15.057 1.00 91.00 89 ASP A O 1
ATOM 743 N N . LEU A 1 90 ? -1.378 4.153 -13.256 1.00 85.62 90 LEU A N 1
ATOM 744 C CA . LEU A 1 90 ? -1.330 5.208 -12.247 1.00 85.62 90 LEU A CA 1
ATOM 745 C C . LEU A 1 90 ? 0.111 5.452 -11.797 1.00 85.62 90 LEU A C 1
ATOM 747 O O . LEU A 1 90 ? 0.933 4.543 -11.850 1.00 85.62 90 LEU A O 1
ATOM 751 N N . ASP A 1 91 ? 0.410 6.683 -11.378 1.00 67.88 91 ASP A N 1
ATOM 752 C CA . ASP A 1 91 ? 1.713 7.066 -10.810 1.00 67.88 91 ASP A CA 1
ATOM 753 C C . ASP A 1 91 ? 2.936 6.726 -11.679 1.00 67.88 91 ASP A C 1
ATOM 755 O O . ASP A 1 91 ? 4.048 6.532 -11.190 1.00 67.88 91 ASP A O 1
ATOM 759 N N . ARG A 1 92 ? 2.760 6.736 -13.009 1.00 64.12 92 ARG A N 1
ATOM 760 C CA . ARG A 1 92 ? 3.884 6.716 -13.949 1.00 64.12 92 ARG A CA 1
ATOM 761 C C . ARG A 1 92 ? 4.722 7.969 -13.726 1.00 64.12 92 ARG A C 1
ATOM 763 O O . ARG A 1 92 ? 4.394 9.029 -14.251 1.00 64.12 92 ARG A O 1
ATOM 770 N N . ILE A 1 93 ? 5.789 7.849 -12.944 1.00 55.56 93 ILE A N 1
ATOM 771 C CA . ILE A 1 93 ? 6.824 8.873 -12.872 1.00 55.56 93 ILE A CA 1
ATOM 772 C C . ILE A 1 93 ? 7.460 8.920 -14.266 1.00 55.56 93 ILE A C 1
ATOM 774 O O . ILE A 1 93 ? 8.210 8.023 -14.653 1.00 55.56 93 ILE A O 1
ATOM 778 N N . GLY A 1 94 ? 7.068 9.930 -15.041 1.00 49.12 94 GLY A N 1
ATOM 779 C CA . GLY A 1 94 ? 7.523 10.222 -16.396 1.00 49.12 94 GLY A CA 1
ATOM 780 C C . GLY A 1 94 ? 7.564 11.722 -16.616 1.00 49.12 94 GLY A C 1
ATOM 781 O O . GLY A 1 94 ? 6.567 12.389 -16.260 1.00 49.12 94 GLY A O 1
#

Foldseek 3Di:
DDPVVVVVVVVCVVCVCVVVCVVPVPDDLCQQLDFPPDPPTDGVQLVVVVVVVVVVLVVVQVVCVVPPPPDDRDDDDSVCCCVVVVSSPPPRPD

Solvent-accessible surface area (backbone atoms only — not comparable to full-atom values): 5776 Å² total; per-residue (Å²): 131,57,70,68,58,51,53,50,51,52,55,49,59,77,54,56,55,59,64,53,51,70,68,51,72,80,55,50,63,66,63,30,62,40,64,64,102,49,91,89,56,68,21,57,40,34,49,54,52,47,50,54,54,52,50,56,50,48,54,51,50,57,51,45,62,71,75,40,82,88,64,85,78,86,82,80,64,63,68,61,44,44,62,75,70,36,29,89,71,48,88,70,78,122

pLDDT: mean 93.21, std 7.67, range [49.12, 98.06]

Mean predicted aligned error: 3.82 Å

Sequence (94 aa):
MDRNEKEGLIVRYETAFEPIRNLVKDLTAEELSFLPDLPEAWSVNEHLVHLMEADLICWYRIRAAIAEPGVTIPVWNQEAWRDRLRYSDLDRIG